Protein AF-A0A022LK58-F1 (afdb_monomer)

Foldseek 3Di:
DVVVLVVLLVLLVVLQVQLVVLQVVVVVLLVVLVVLLVVLLVVLVVQLVVLVVVVVPPDQWDQDPPRDIDGDPDQDPVNSVVCSCPPNPSVVSNVVSVVSSCCSVPPPCCVSNVSSVVSNVVSVVSNVVSVVVVVVD

pLDDT: mean 72.54, std 8.36, range [52.12, 86.38]

Solvent-accessible surface area (backbone atoms only — not comparable to full-atom values): 7281 Å² total; per-residue (Å²): 115,69,68,61,45,52,52,39,44,50,50,14,49,51,27,34,54,53,11,48,51,42,47,51,53,52,50,53,51,49,51,52,46,51,49,54,32,53,53,32,43,52,52,16,50,51,44,41,51,54,49,55,55,54,62,71,67,56,73,58,56,45,83,38,98,84,79,48,77,42,73,51,86,78,75,49,72,69,58,51,50,52,44,44,61,72,71,23,72,17,40,55,40,36,52,51,28,50,48,54,37,49,56,68,74,57,55,93,68,63,57,61,56,53,49,15,53,48,29,32,54,51,14,52,53,41,40,50,52,40,51,51,52,64,74,76,104

Structure (mmCIF, N/CA/C/O backbone):
data_AF-A0A022LK58-F1
#
_entry.id   AF-A0A022LK58-F1
#
loop_
_atom_site.group_PDB
_atom_site.id
_atom_site.type_symbol
_atom_site.label_atom_id
_atom_site.label_alt_id
_atom_site.label_comp_id
_atom_site.label_asym_id
_atom_site.label_entity_id
_atom_site.label_seq_id
_atom_site.pdbx_PDB_ins_code
_atom_site.Cartn_x
_atom_site.Cartn_y
_atom_site.Cartn_z
_atom_site.occupancy
_atom_site.B_iso_or_equiv
_atom_site.auth_seq_id
_atom_site.auth_comp_id
_atom_site.auth_asym_id
_atom_site.auth_atom_id
_atom_site.pdbx_PDB_model_num
ATOM 1 N N . MET A 1 1 ? 24.379 3.843 -39.645 1.00 61.91 1 MET A N 1
ATOM 2 C CA . MET A 1 1 ? 24.743 3.277 -38.328 1.00 61.91 1 MET A CA 1
ATOM 3 C C . MET A 1 1 ? 24.426 4.181 -37.133 1.00 61.91 1 MET A C 1
ATOM 5 O O . MET A 1 1 ? 23.769 3.673 -36.234 1.00 61.91 1 MET A O 1
ATOM 9 N N . PRO A 1 2 ? 24.777 5.484 -37.083 1.00 72.75 2 PRO A N 1
ATOM 10 C CA . PRO A 1 2 ? 24.605 6.266 -35.847 1.00 72.75 2 PRO A CA 1
ATOM 11 C C . PRO A 1 2 ? 23.135 6.556 -35.507 1.00 72.75 2 PRO A C 1
ATOM 13 O O . PRO A 1 2 ? 22.731 6.431 -34.359 1.00 72.75 2 PRO A O 1
ATOM 16 N N . ILE A 1 3 ? 22.304 6.864 -36.510 1.00 80.56 3 ILE A N 1
ATOM 17 C CA . ILE A 1 3 ? 20.872 7.162 -36.314 1.00 80.56 3 ILE A CA 1
ATOM 18 C C . ILE A 1 3 ? 20.135 5.975 -35.676 1.00 80.56 3 ILE A C 1
ATOM 20 O O . ILE A 1 3 ? 19.328 6.166 -34.774 1.00 80.56 3 ILE A O 1
ATOM 24 N N . THR A 1 4 ? 20.446 4.746 -36.095 1.00 78.12 4 THR A N 1
ATOM 25 C CA . THR A 1 4 ? 19.830 3.529 -35.550 1.00 78.12 4 THR A CA 1
ATOM 26 C C . THR A 1 4 ? 20.186 3.325 -34.076 1.00 78.12 4 THR A C 1
ATOM 28 O O . THR A 1 4 ? 19.308 2.996 -33.284 1.00 78.12 4 THR A O 1
ATOM 31 N N . LEU A 1 5 ? 21.443 3.581 -33.694 1.00 77.56 5 LEU A N 1
ATOM 32 C CA . LEU A 1 5 ? 21.894 3.528 -32.299 1.00 77.56 5 LEU A CA 1
ATOM 33 C C . LEU A 1 5 ? 21.211 4.599 -31.441 1.00 77.56 5 LEU A C 1
ATOM 35 O O . LEU A 1 5 ? 20.736 4.288 -30.351 1.00 77.56 5 LEU A O 1
ATOM 39 N N . TYR A 1 6 ? 21.088 5.832 -31.946 1.00 81.00 6 TYR A N 1
ATOM 40 C CA . TYR A 1 6 ? 20.371 6.900 -31.243 1.00 81.00 6 TYR A CA 1
ATOM 41 C C . TYR A 1 6 ? 18.900 6.548 -31.015 1.00 81.00 6 TYR A C 1
ATOM 43 O O . TYR A 1 6 ? 18.413 6.675 -29.895 1.00 81.00 6 TYR A O 1
ATOM 51 N N . VAL A 1 7 ? 18.209 6.042 -32.041 1.00 82.88 7 VAL A N 1
ATOM 52 C CA . VAL A 1 7 ? 16.806 5.616 -31.925 1.00 82.88 7 VAL A CA 1
ATOM 53 C C . VAL A 1 7 ? 16.657 4.493 -30.897 1.00 82.88 7 VAL A C 1
ATOM 55 O O . VAL A 1 7 ? 15.752 4.547 -30.063 1.00 82.88 7 VAL A O 1
ATOM 58 N N . LEU A 1 8 ? 17.558 3.506 -30.909 1.00 80.00 8 LEU A N 1
ATOM 59 C CA . LEU A 1 8 ? 17.510 2.375 -29.983 1.00 80.00 8 LEU A CA 1
ATOM 60 C C . LEU A 1 8 ? 17.766 2.813 -28.531 1.00 80.00 8 LEU A C 1
ATOM 62 O O . LEU A 1 8 ? 17.034 2.403 -27.631 1.00 80.00 8 LEU A O 1
ATOM 66 N N . HIS A 1 9 ? 18.737 3.704 -28.303 1.00 78.19 9 HIS A N 1
ATOM 67 C CA . HIS A 1 9 ? 18.997 4.278 -26.981 1.00 78.19 9 HIS A CA 1
ATOM 68 C C . HIS A 1 9 ? 17.848 5.151 -26.480 1.00 78.19 9 HIS A C 1
ATOM 70 O O . HIS A 1 9 ? 17.478 5.050 -25.311 1.00 78.19 9 HIS A O 1
ATOM 76 N N . SER A 1 10 ? 17.249 5.978 -27.342 1.00 80.19 10 SER A N 1
ATOM 77 C CA . SER A 1 10 ? 16.084 6.779 -26.967 1.00 80.19 10 SER A CA 1
ATOM 78 C C . SER A 1 10 ? 14.895 5.893 -26.590 1.00 80.19 10 SER A C 1
ATOM 80 O O . SER A 1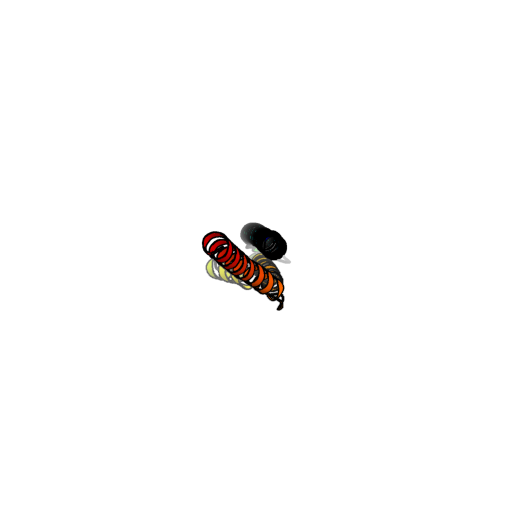 10 ? 14.278 6.126 -25.554 1.00 80.19 10 SER A O 1
ATOM 82 N N . LEU A 1 11 ? 14.606 4.841 -27.361 1.00 79.19 11 LEU A N 1
ATOM 83 C CA . LEU A 1 11 ? 13.550 3.873 -27.036 1.00 79.19 11 LEU A CA 1
ATOM 84 C C . LEU A 1 11 ? 13.817 3.144 -25.718 1.00 79.19 11 LEU A C 1
ATOM 86 O O . LEU A 1 11 ? 12.912 3.037 -24.892 1.00 79.19 11 LEU A O 1
ATOM 90 N N . ALA A 1 12 ? 15.052 2.685 -25.499 1.00 77.19 12 ALA A N 1
ATOM 91 C CA . ALA A 1 12 ? 15.448 2.034 -24.254 1.00 77.19 12 ALA A CA 1
ATOM 92 C C . ALA A 1 12 ? 15.260 2.970 -23.051 1.00 77.19 12 ALA A C 1
ATOM 94 O O . ALA A 1 12 ? 14.663 2.576 -22.049 1.00 77.19 12 ALA A O 1
ATOM 95 N N . PHE A 1 13 ? 15.693 4.226 -23.178 1.00 81.31 13 PHE A N 1
ATOM 96 C CA . PHE A 1 13 ? 15.528 5.238 -22.141 1.00 81.31 13 PHE A CA 1
ATOM 97 C C . PHE A 1 13 ? 14.050 5.514 -21.840 1.00 81.31 13 PHE A C 1
ATOM 99 O O . PHE A 1 13 ? 13.638 5.468 -20.682 1.00 81.31 13 PHE A O 1
ATOM 106 N N . PHE A 1 14 ? 13.223 5.728 -22.867 1.00 85.25 14 PHE A N 1
ATOM 107 C CA . PHE A 1 14 ? 11.784 5.938 -22.684 1.00 85.25 14 PHE A CA 1
ATOM 108 C C . PHE A 1 14 ? 11.110 4.735 -22.018 1.00 85.25 14 PHE A C 1
ATOM 110 O O . PHE A 1 14 ? 10.329 4.912 -21.082 1.00 85.25 14 PHE A O 1
ATOM 117 N N . ALA A 1 15 ? 11.439 3.516 -22.447 1.00 77.94 15 ALA A N 1
ATOM 118 C CA . ALA A 1 15 ? 10.904 2.296 -21.854 1.00 77.94 15 ALA A CA 1
ATOM 119 C C . ALA A 1 15 ? 11.294 2.156 -20.371 1.00 77.94 15 ALA A C 1
ATOM 121 O O . ALA A 1 15 ? 10.457 1.800 -19.542 1.00 77.94 15 ALA A O 1
ATOM 122 N N . GLN A 1 16 ? 12.532 2.502 -20.011 1.00 77.88 16 GLN A N 1
ATOM 123 C CA . GLN A 1 16 ? 13.002 2.474 -18.624 1.00 77.88 16 GLN A CA 1
ATOM 124 C C . GLN A 1 16 ? 12.327 3.539 -17.755 1.00 77.88 16 GLN A C 1
ATOM 126 O O . GLN A 1 16 ? 11.876 3.223 -16.655 1.00 77.88 16 GLN A O 1
ATOM 131 N N . VAL A 1 17 ? 12.210 4.779 -18.239 1.00 86.38 17 VAL A N 1
ATOM 132 C CA . VAL A 1 17 ? 11.569 5.875 -17.492 1.00 86.38 17 VAL A CA 1
ATOM 133 C C . VAL A 1 17 ? 10.087 5.583 -17.267 1.00 86.38 17 VAL A C 1
ATOM 135 O O . VAL A 1 17 ? 9.599 5.685 -16.141 1.00 86.38 17 VAL A O 1
ATOM 138 N N . VAL A 1 18 ? 9.369 5.171 -18.315 1.00 82.81 18 VAL A N 1
ATOM 139 C CA . VAL A 1 18 ? 7.935 4.861 -18.222 1.00 82.81 18 VAL A CA 1
ATOM 140 C C . VAL A 1 18 ? 7.704 3.604 -17.381 1.00 82.81 18 VAL A C 1
ATOM 142 O O . VAL A 1 18 ? 6.838 3.610 -16.506 1.00 82.81 18 VAL A O 1
ATOM 145 N N . GLY A 1 19 ? 8.499 2.549 -17.583 1.00 75.62 19 GLY A N 1
ATOM 146 C CA . GLY A 1 19 ? 8.432 1.329 -16.777 1.00 75.62 19 GLY A CA 1
ATOM 147 C C . GLY A 1 19 ? 8.693 1.603 -15.294 1.00 75.62 19 GLY A C 1
ATOM 148 O O . GLY A 1 19 ? 7.905 1.194 -14.440 1.00 75.62 19 GLY A O 1
ATOM 149 N N . GLY A 1 20 ? 9.740 2.372 -14.986 1.00 79.19 20 GLY A N 1
ATOM 150 C CA . GLY A 1 20 ? 10.072 2.786 -13.623 1.00 79.19 20 GLY A CA 1
ATOM 151 C C . GLY A 1 20 ? 8.966 3.615 -12.973 1.00 79.19 20 GLY A C 1
ATOM 152 O O . GLY A 1 20 ? 8.566 3.331 -11.844 1.00 79.19 20 GLY A O 1
ATOM 153 N N . TYR A 1 21 ? 8.403 4.585 -13.697 1.00 85.00 21 TYR A N 1
ATOM 154 C CA . TYR A 1 21 ? 7.283 5.392 -13.210 1.00 85.00 21 TYR A CA 1
ATOM 155 C C . TYR A 1 21 ? 6.061 4.536 -12.838 1.00 85.00 21 TYR A C 1
ATOM 157 O O . TYR A 1 21 ? 5.473 4.731 -11.771 1.00 85.00 21 TYR A O 1
ATOM 165 N N . LEU A 1 22 ? 5.699 3.560 -13.679 1.00 77.00 22 LEU A N 1
ATOM 166 C CA . LEU A 1 22 ? 4.573 2.659 -13.414 1.00 77.00 22 LEU A CA 1
ATOM 167 C C . LEU A 1 22 ? 4.796 1.819 -12.148 1.00 77.00 22 LEU A C 1
ATOM 169 O O . LEU A 1 22 ? 3.894 1.727 -11.315 1.00 77.00 22 LEU A O 1
ATOM 173 N N . VAL A 1 23 ? 6.000 1.271 -11.960 1.00 78.19 23 VAL A N 1
ATOM 174 C CA . VAL A 1 23 ? 6.348 0.478 -10.767 1.00 78.19 23 VAL A CA 1
ATOM 175 C C . VAL A 1 23 ? 6.332 1.331 -9.496 1.00 78.19 23 VAL A C 1
ATOM 177 O O . VAL A 1 23 ? 5.795 0.910 -8.467 1.00 78.19 23 VAL A O 1
ATOM 180 N N . VAL A 1 24 ? 6.873 2.553 -9.548 1.00 82.38 24 VAL A N 1
ATOM 181 C CA . VAL A 1 24 ? 6.867 3.472 -8.398 1.00 82.38 24 VAL A CA 1
ATOM 182 C C . VAL A 1 24 ? 5.440 3.858 -8.026 1.00 82.38 24 VAL A C 1
ATOM 184 O O . VAL A 1 24 ? 5.078 3.810 -6.850 1.00 82.38 24 VAL A O 1
ATOM 187 N N . ARG A 1 25 ? 4.599 4.190 -9.011 1.00 83.62 25 ARG A N 1
ATOM 188 C CA . ARG A 1 25 ? 3.190 4.526 -8.775 1.00 83.62 25 ARG A CA 1
ATOM 189 C C . ARG A 1 25 ? 2.436 3.374 -8.105 1.00 83.62 25 ARG A C 1
ATOM 191 O O . ARG A 1 25 ? 1.687 3.611 -7.154 1.00 83.62 25 ARG A O 1
ATOM 198 N N . GLU A 1 26 ? 2.650 2.146 -8.568 1.00 79.19 26 GLU A N 1
ATOM 199 C CA . GLU A 1 26 ? 2.059 0.941 -7.977 1.00 79.19 26 GLU A CA 1
ATOM 200 C C . GLU A 1 26 ? 2.517 0.745 -6.523 1.00 79.19 26 GLU A C 1
ATOM 202 O O . GLU A 1 26 ? 1.706 0.512 -5.621 1.00 79.19 26 GLU A O 1
ATOM 207 N N . THR A 1 27 ? 3.814 0.933 -6.267 1.00 79.00 27 THR A N 1
ATOM 208 C CA . THR A 1 27 ? 4.411 0.820 -4.928 1.00 79.00 27 THR A CA 1
ATOM 209 C C . THR A 1 27 ? 3.838 1.864 -3.970 1.00 79.00 27 THR A C 1
ATOM 211 O O . THR A 1 27 ? 3.438 1.531 -2.854 1.00 79.00 27 THR A O 1
ATOM 214 N N . VAL A 1 28 ? 3.722 3.122 -4.409 1.00 83.56 28 VAL A N 1
ATOM 215 C CA . VAL A 1 28 ? 3.119 4.208 -3.618 1.00 83.56 28 VAL A CA 1
ATOM 216 C C . VAL A 1 28 ? 1.655 3.905 -3.305 1.00 83.56 28 VAL A C 1
ATOM 218 O O . VAL A 1 28 ? 1.207 4.116 -2.179 1.00 83.56 28 VAL A O 1
ATOM 221 N N . THR A 1 29 ? 0.907 3.382 -4.274 1.00 79.94 29 THR A N 1
ATOM 222 C CA . THR A 1 29 ? -0.506 3.022 -4.087 1.00 79.94 29 THR A CA 1
ATOM 223 C C . THR A 1 29 ? -0.644 1.883 -3.076 1.00 79.94 29 THR A C 1
ATOM 225 O O . THR A 1 29 ? -1.441 1.973 -2.142 1.00 79.94 29 THR A O 1
ATOM 228 N N . THR A 1 30 ? 0.213 0.867 -3.182 1.00 78.25 30 THR A N 1
ATOM 229 C CA . THR A 1 30 ? 0.282 -0.249 -2.233 1.00 78.25 30 THR A CA 1
ATOM 230 C C . THR A 1 30 ? 0.604 0.236 -0.821 1.00 78.25 30 THR A C 1
ATOM 232 O O . THR A 1 30 ? -0.101 -0.115 0.124 1.00 78.25 30 THR A O 1
ATOM 235 N N . LEU A 1 31 ? 1.608 1.104 -0.667 1.00 80.06 31 LEU A N 1
ATOM 236 C CA . LEU A 1 31 ? 1.968 1.710 0.618 1.00 80.06 31 LEU A CA 1
ATOM 237 C C . LEU A 1 31 ? 0.807 2.498 1.230 1.00 80.06 31 LEU A C 1
ATOM 239 O O . LEU A 1 31 ? 0.550 2.379 2.426 1.00 80.06 31 LEU A O 1
ATOM 243 N N . ARG A 1 32 ? 0.079 3.290 0.434 1.00 82.88 32 ARG A N 1
ATOM 244 C CA . ARG A 1 32 ? -1.096 4.035 0.920 1.00 82.88 32 ARG A CA 1
ATOM 245 C C . ARG A 1 32 ? -2.202 3.094 1.392 1.00 82.88 32 ARG A C 1
ATOM 247 O O . ARG A 1 32 ? -2.777 3.334 2.450 1.00 82.88 32 ARG A O 1
ATOM 254 N N . ASN A 1 33 ? -2.455 2.008 0.665 1.00 76.38 33 ASN A N 1
ATOM 255 C CA . ASN A 1 33 ? -3.457 1.011 1.044 1.00 76.38 33 ASN A CA 1
ATOM 256 C C . ASN A 1 33 ? -3.071 0.264 2.330 1.00 76.38 33 ASN A C 1
ATOM 258 O O . ASN A 1 33 ? -3.928 0.033 3.181 1.00 76.38 33 ASN A O 1
ATOM 262 N N . VAL A 1 34 ? -1.787 -0.063 2.513 1.00 77.50 34 VAL A N 1
ATOM 263 C CA . VAL A 1 34 ? -1.276 -0.677 3.751 1.00 77.50 34 VAL A CA 1
ATOM 264 C C . VAL A 1 34 ? -1.415 0.273 4.940 1.00 77.50 34 VAL A C 1
ATOM 266 O O . VAL A 1 34 ? -1.869 -0.151 6.001 1.00 77.50 34 VAL A O 1
ATOM 269 N N . HIS A 1 35 ? -1.080 1.556 4.776 1.00 83.75 35 HIS A N 1
ATOM 270 C CA . HIS A 1 35 ? -1.293 2.549 5.833 1.00 83.75 35 HIS A CA 1
ATOM 271 C C . HIS A 1 35 ? -2.776 2.682 6.189 1.00 83.75 35 HIS A C 1
ATOM 273 O O . HIS A 1 35 ? -3.123 2.610 7.362 1.00 83.75 35 HIS A O 1
ATOM 279 N N . ALA A 1 36 ? -3.658 2.757 5.188 1.00 77.12 36 ALA A N 1
ATOM 280 C CA . ALA A 1 36 ? -5.099 2.811 5.416 1.00 77.12 36 ALA A CA 1
ATOM 281 C C . ALA A 1 36 ? -5.635 1.563 6.144 1.00 77.12 36 ALA A C 1
ATOM 283 O O . ALA A 1 36 ? -6.506 1.685 7.005 1.00 77.12 36 ALA A O 1
ATOM 284 N N . LEU A 1 37 ? -5.107 0.370 5.839 1.00 77.75 37 LEU A N 1
ATOM 285 C CA . LEU A 1 37 ? -5.433 -0.852 6.578 1.00 77.75 37 LEU A CA 1
ATOM 286 C C . LEU A 1 37 ? -4.963 -0.756 8.032 1.00 77.75 37 LEU A C 1
ATOM 288 O O . LEU A 1 37 ? -5.740 -1.033 8.941 1.00 77.75 37 LEU A O 1
ATOM 292 N N . ARG A 1 38 ? -3.709 -0.352 8.256 1.00 79.31 38 ARG A N 1
ATOM 293 C CA . ARG A 1 38 ? -3.134 -0.216 9.599 1.00 79.31 38 ARG A CA 1
ATOM 294 C C . ARG A 1 38 ? -3.933 0.763 10.458 1.00 79.31 38 ARG A C 1
ATOM 296 O O . ARG A 1 38 ? -4.216 0.458 11.614 1.00 79.31 38 ARG A O 1
ATOM 303 N N . ASP A 1 39 ? -4.319 1.901 9.894 1.00 84.38 39 ASP A N 1
ATOM 304 C CA . ASP A 1 39 ? -5.133 2.900 10.586 1.00 84.38 39 ASP A CA 1
ATOM 305 C C . ASP A 1 39 ? -6.538 2.360 10.888 1.00 84.38 39 ASP A C 1
ATOM 307 O O . ASP A 1 39 ? -7.045 2.545 11.995 1.00 84.38 39 ASP A O 1
ATOM 311 N N . GLY A 1 40 ? -7.137 1.620 9.948 1.00 78.38 40 GLY A N 1
ATOM 312 C CA . GLY A 1 40 ? -8.420 0.944 10.147 1.00 78.38 40 GLY A CA 1
ATOM 313 C C . GLY A 1 40 ? -8.383 -0.106 11.262 1.00 78.38 40 GLY A C 1
ATOM 314 O O . GLY A 1 40 ? -9.288 -0.146 12.092 1.00 78.38 40 GLY A O 1
ATOM 315 N N . LEU A 1 41 ? -7.318 -0.911 11.330 1.00 78.94 41 LEU A N 1
ATOM 316 C CA . LEU A 1 41 ? -7.110 -1.891 12.402 1.00 78.94 41 LEU A CA 1
ATOM 317 C C . LEU A 1 41 ? -6.919 -1.208 13.758 1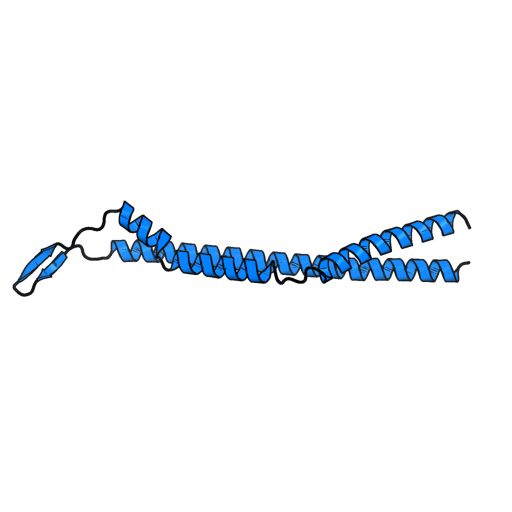.00 78.94 41 LEU A C 1
ATOM 319 O O . LEU A 1 41 ? -7.539 -1.608 14.739 1.00 78.94 41 LEU A O 1
ATOM 323 N N . LYS A 1 42 ? -6.127 -0.131 13.810 1.00 83.12 42 LYS A N 1
ATOM 324 C CA . LYS A 1 42 ? -5.924 0.637 15.044 1.00 83.12 42 LYS A CA 1
ATOM 325 C C . LYS A 1 42 ? -7.234 1.242 15.553 1.00 83.12 42 LYS A C 1
ATOM 327 O O . LYS A 1 42 ? -7.518 1.163 16.743 1.00 83.12 42 LYS A O 1
ATOM 332 N N . ALA A 1 43 ? -8.046 1.810 14.661 1.00 78.06 43 ALA A N 1
ATOM 333 C CA . ALA A 1 43 ? -9.362 2.338 15.016 1.00 78.06 43 ALA A CA 1
ATOM 334 C C . ALA A 1 43 ? -10.310 1.236 15.521 1.00 78.06 43 ALA A C 1
ATOM 336 O O . ALA A 1 43 ? -11.040 1.440 16.490 1.00 78.06 43 ALA A O 1
ATOM 337 N N . ALA A 1 44 ? -10.273 0.056 14.899 1.00 74.00 44 ALA A N 1
ATOM 338 C CA . ALA A 1 44 ? -11.062 -1.088 15.333 1.00 74.00 44 ALA A CA 1
ATOM 339 C C . ALA A 1 44 ? -10.642 -1.602 16.720 1.00 74.00 44 ALA A C 1
ATOM 341 O O . ALA A 1 44 ? -11.499 -1.967 17.526 1.00 74.00 44 ALA A O 1
ATOM 342 N N . GLU A 1 45 ? -9.346 -1.581 17.027 1.00 77.94 45 GLU A N 1
ATOM 343 C CA . GLU A 1 45 ? -8.826 -1.957 18.339 1.00 77.94 45 GLU A CA 1
ATOM 344 C C . GLU A 1 45 ? -9.243 -0.965 19.432 1.00 77.94 45 GLU A C 1
ATOM 346 O O . GLU A 1 45 ? -9.709 -1.391 20.492 1.00 77.94 45 GLU A O 1
ATOM 351 N N . THR A 1 46 ? -9.210 0.343 19.151 1.00 80.69 46 THR A N 1
ATOM 352 C CA . THR A 1 46 ? -9.779 1.362 20.050 1.00 80.69 46 THR A CA 1
ATOM 353 C C . THR A 1 46 ? -11.267 1.101 20.308 1.00 80.69 46 THR A C 1
ATOM 355 O O . THR A 1 46 ? -11.700 1.082 21.459 1.00 80.69 46 THR A O 1
ATOM 358 N N . ALA A 1 47 ? -12.047 0.786 19.268 1.00 75.31 47 ALA A N 1
ATOM 359 C CA . ALA A 1 47 ? -13.469 0.468 19.413 1.00 75.31 47 ALA A CA 1
ATOM 360 C C . ALA A 1 47 ? -13.719 -0.818 20.231 1.00 75.31 47 ALA A C 1
ATOM 362 O O . ALA A 1 47 ? -14.689 -0.891 20.991 1.00 75.31 47 ALA A O 1
ATOM 363 N N . LYS A 1 48 ? -12.849 -1.839 20.127 1.00 74.06 48 LYS A N 1
ATOM 364 C CA . LYS A 1 48 ? -12.908 -3.029 21.001 1.00 74.06 48 LYS A CA 1
ATOM 365 C C . LYS A 1 48 ? -12.659 -2.655 22.462 1.00 74.06 48 LYS A C 1
ATOM 367 O O . LYS A 1 48 ? -13.360 -3.165 23.337 1.00 74.06 48 LYS A O 1
ATOM 372 N N . GLN A 1 49 ? -11.688 -1.783 22.733 1.00 78.25 49 GLN A N 1
ATOM 373 C CA . GLN A 1 49 ? -11.376 -1.331 24.092 1.00 78.25 49 GLN A CA 1
ATOM 374 C C . GLN A 1 49 ? -12.535 -0.532 24.702 1.00 78.25 49 GLN A C 1
ATOM 376 O O . GLN A 1 49 ? -12.989 -0.873 25.794 1.00 78.25 49 GLN A O 1
ATOM 381 N N . GLU A 1 50 ? -13.095 0.435 23.971 1.00 77.81 50 GLU A N 1
ATOM 382 C CA . GLU A 1 50 ? -14.276 1.197 24.404 1.00 77.81 50 GLU A CA 1
ATOM 383 C C . GLU A 1 50 ? -15.479 0.281 24.674 1.00 77.81 50 GLU A C 1
ATOM 385 O O . GLU A 1 50 ? -16.175 0.421 25.686 1.00 77.81 50 GLU A O 1
ATOM 390 N N . HIS A 1 51 ? -15.703 -0.721 23.817 1.00 69.38 51 HIS A N 1
ATOM 391 C CA . HIS A 1 51 ? -16.781 -1.681 24.024 1.00 69.38 51 HIS A CA 1
ATOM 392 C C . HIS A 1 51 ? -16.542 -2.559 25.266 1.00 69.38 51 HIS A C 1
ATOM 394 O O . HIS A 1 51 ? -17.466 -2.743 26.063 1.00 69.38 51 HIS A O 1
ATOM 400 N N . ARG A 1 52 ? -15.305 -3.022 25.511 1.00 70.81 52 ARG A N 1
ATOM 401 C CA . ARG A 1 52 ? -14.934 -3.732 26.753 1.00 70.81 52 ARG A CA 1
ATOM 402 C C . ARG A 1 52 ? -15.201 -2.880 27.994 1.00 70.81 52 ARG A C 1
ATOM 404 O O . ARG A 1 52 ? -15.756 -3.389 28.970 1.00 70.81 52 ARG A O 1
ATOM 411 N N . GLU A 1 53 ? -14.850 -1.597 27.967 1.00 75.69 53 GLU A N 1
ATOM 412 C CA . GLU A 1 53 ? -15.130 -0.678 29.074 1.00 75.69 53 GLU A CA 1
ATOM 413 C C . GLU A 1 53 ? -16.631 -0.450 29.284 1.00 75.69 53 GLU A C 1
ATOM 415 O O . GLU A 1 53 ? -17.097 -0.424 30.425 1.00 75.69 53 GLU A O 1
ATOM 420 N N . SER A 1 54 ? -17.409 -0.346 28.203 1.00 70.50 54 SER A N 1
ATOM 421 C CA . SER A 1 54 ? -18.867 -0.192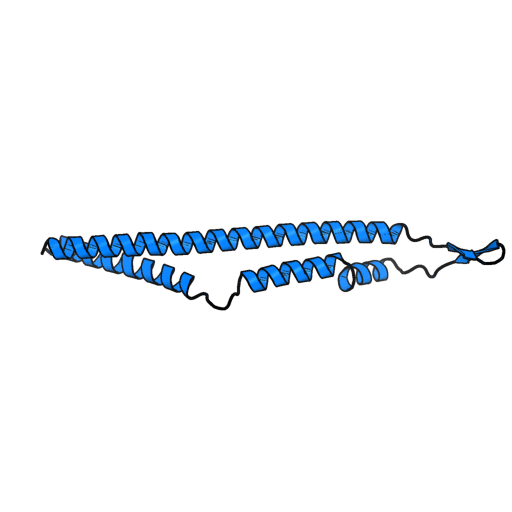 28.278 1.00 70.50 54 SER A CA 1
ATOM 422 C C . SER A 1 54 ? -19.543 -1.407 28.924 1.00 70.50 54 SER A C 1
ATOM 424 O O . SER A 1 54 ? -20.396 -1.251 29.798 1.00 70.50 54 SER A O 1
ATOM 426 N N . LEU A 1 55 ? -19.090 -2.624 28.596 1.00 66.50 55 LEU A N 1
ATOM 427 C CA . LEU A 1 55 ? -19.613 -3.861 29.176 1.00 66.50 55 LEU A CA 1
ATOM 428 C C . LEU A 1 55 ? -19.291 -3.967 30.673 1.00 66.50 55 LEU A C 1
ATOM 430 O O . LEU A 1 55 ? -20.098 -4.490 31.445 1.00 66.50 55 LEU A O 1
ATOM 434 N N . ARG A 1 56 ? -18.141 -3.447 31.127 1.00 68.31 56 ARG A N 1
ATOM 435 C CA . ARG A 1 56 ? -17.791 -3.387 32.561 1.00 68.31 56 ARG A CA 1
ATOM 436 C C . ARG A 1 56 ? -18.732 -2.490 33.372 1.00 68.31 56 ARG A C 1
ATOM 438 O O . ARG A 1 56 ? -18.911 -2.750 34.555 1.00 68.31 56 ARG A O 1
ATOM 445 N N . LYS A 1 57 ? -19.351 -1.482 32.749 1.00 67.81 57 LYS A N 1
ATOM 446 C CA . LYS A 1 57 ? -20.269 -0.532 33.404 1.00 67.81 57 LYS A CA 1
ATOM 447 C C . LYS A 1 57 ? -21.727 -1.007 33.458 1.00 67.81 57 LYS A C 1
ATOM 449 O O . LYS A 1 57 ? -22.552 -0.311 34.044 1.00 67.81 57 LYS A O 1
ATOM 454 N N . ILE A 1 58 ? -22.063 -2.161 32.871 1.00 64.56 58 ILE A N 1
ATOM 455 C CA . ILE A 1 58 ? -23.435 -2.687 32.908 1.00 64.56 58 ILE A CA 1
ATOM 456 C C . ILE A 1 58 ? -23.795 -3.050 34.357 1.00 64.56 58 ILE A C 1
ATOM 458 O O . ILE A 1 58 ? -23.118 -3.897 34.949 1.00 64.56 58 ILE A O 1
ATOM 462 N N . PRO A 1 59 ? -24.846 -2.440 34.936 1.00 60.34 59 PRO A N 1
ATOM 463 C CA . PRO A 1 59 ? -25.239 -2.706 36.309 1.00 60.34 59 PRO A CA 1
ATOM 464 C C . PRO A 1 59 ? -25.686 -4.164 36.461 1.00 60.34 59 PRO A C 1
ATOM 466 O O . PRO A 1 59 ? -26.537 -4.653 35.726 1.00 60.34 59 PRO A O 1
ATOM 469 N N . THR A 1 60 ? -25.121 -4.859 37.446 1.00 62.12 60 THR A N 1
ATOM 470 C CA . THR A 1 60 ? -25.456 -6.250 37.808 1.00 62.12 60 THR A CA 1
ATOM 471 C C . THR A 1 60 ? -26.771 -6.379 38.575 1.00 62.12 60 THR A C 1
ATOM 473 O O . THR A 1 60 ? -27.244 -7.488 38.818 1.00 62.12 60 THR A O 1
ATOM 476 N N . SER A 1 61 ? -27.395 -5.258 38.942 1.00 59.97 61 SER A N 1
ATOM 477 C CA . SER A 1 61 ? -28.710 -5.242 39.578 1.00 59.97 61 SER A CA 1
ATOM 478 C C . SER A 1 61 ? -29.544 -4.070 39.078 1.00 59.97 61 SER A C 1
ATOM 480 O O . SER A 1 61 ? -29.032 -2.962 38.916 1.00 59.97 61 SER A O 1
ATOM 482 N N . VAL A 1 62 ? -30.829 -4.323 38.852 1.00 65.25 62 VAL A N 1
ATOM 483 C CA . VAL A 1 62 ? -31.833 -3.313 38.491 1.00 65.25 62 VAL A CA 1
ATOM 484 C C . VAL A 1 62 ? -32.885 -3.243 39.589 1.00 65.25 62 VAL A C 1
ATOM 486 O O . VAL A 1 62 ? -33.216 -4.251 40.218 1.00 65.25 62 VAL A O 1
ATOM 489 N N . SER A 1 63 ? -33.397 -2.040 39.839 1.00 57.34 63 SER A N 1
ATOM 490 C CA . SER A 1 63 ? -34.490 -1.822 40.785 1.00 57.34 63 SER A CA 1
ATOM 491 C C . SER A 1 63 ? -35.764 -2.466 40.239 1.00 57.34 63 SER A C 1
ATOM 493 O O . SER A 1 63 ? -36.242 -2.100 39.168 1.00 57.34 63 SER A O 1
ATOM 495 N N . GLY A 1 64 ? -36.294 -3.450 40.959 1.00 66.94 64 GLY A N 1
ATOM 496 C CA . GLY A 1 64 ? -37.541 -4.124 40.628 1.00 66.94 64 GLY A CA 1
ATOM 497 C C . GLY A 1 64 ? -38.763 -3.267 40.952 1.00 66.94 64 GLY A C 1
ATOM 498 O O . GLY A 1 64 ? -38.737 -2.410 41.841 1.00 66.94 64 GLY A O 1
ATOM 499 N N . ILE A 1 65 ? -39.855 -3.534 40.237 1.00 59.06 65 ILE A N 1
ATOM 500 C CA . ILE A 1 65 ? -41.173 -2.933 40.467 1.00 59.06 65 ILE A CA 1
ATOM 501 C C . ILE A 1 65 ? -41.666 -3.430 41.838 1.00 59.06 65 ILE A C 1
ATOM 503 O O . ILE A 1 65 ? -42.143 -4.553 41.954 1.00 59.06 65 ILE A O 1
ATOM 507 N N . GLY A 1 66 ? -41.454 -2.635 42.892 1.00 67.75 66 GLY A N 1
ATOM 508 C CA . GLY A 1 66 ? -41.788 -2.994 44.281 1.00 67.75 66 GLY A CA 1
ATOM 509 C C . GLY A 1 66 ? -40.674 -2.793 45.319 1.00 67.75 66 GLY A C 1
ATOM 510 O O . GLY A 1 66 ? -40.862 -3.158 46.473 1.00 67.75 66 GLY A O 1
ATOM 511 N N . GLY A 1 67 ? -39.518 -2.226 44.948 1.00 66.31 67 GLY A N 1
ATOM 512 C CA . GLY A 1 67 ? -38.446 -1.878 45.900 1.00 66.31 67 GLY A CA 1
ATOM 513 C C . GLY A 1 67 ? -37.421 -2.987 46.176 1.00 66.31 67 GLY A C 1
ATOM 514 O O . GLY A 1 67 ? -36.441 -2.753 46.880 1.00 66.31 67 GLY A O 1
ATOM 515 N N . GLY A 1 68 ? -37.590 -4.175 45.588 1.00 66.44 68 GLY A N 1
ATOM 516 C CA . GLY A 1 68 ? -36.578 -5.238 45.593 1.00 66.44 68 GLY A CA 1
ATOM 517 C C . GLY A 1 68 ? -35.491 -5.014 44.534 1.00 66.44 68 GLY A C 1
ATOM 518 O O . GLY A 1 68 ? -35.745 -4.418 43.491 1.00 66.44 68 GLY A O 1
ATOM 519 N N . ARG A 1 69 ? -34.269 -5.507 44.766 1.00 65.44 69 ARG A N 1
ATOM 520 C CA . ARG A 1 69 ? -33.215 -5.570 43.736 1.00 65.44 69 ARG A CA 1
ATOM 521 C C . ARG A 1 69 ? -33.337 -6.876 42.956 1.00 65.44 69 ARG A C 1
ATOM 523 O O . ARG A 1 69 ? -33.291 -7.945 43.555 1.00 65.44 69 ARG A O 1
ATOM 530 N N . ILE A 1 70 ? -33.440 -6.793 41.632 1.00 63.22 70 ILE A N 1
ATOM 531 C CA . ILE A 1 70 ? -33.375 -7.959 40.747 1.00 63.22 70 ILE A CA 1
ATOM 532 C C . ILE A 1 70 ? -31.922 -8.104 40.298 1.00 63.22 70 ILE A C 1
ATOM 534 O O . ILE A 1 70 ? -31.374 -7.202 39.659 1.00 63.22 70 ILE A O 1
ATOM 538 N N . SER A 1 71 ? -31.288 -9.220 40.662 1.00 57.50 71 SER A N 1
ATOM 539 C CA . SER A 1 71 ? -29.951 -9.565 40.178 1.00 57.50 71 SER A CA 1
ATOM 540 C C . SER A 1 71 ? -30.060 -10.007 38.723 1.00 57.50 71 SER A C 1
ATOM 542 O O . SER A 1 71 ? -30.751 -10.979 38.422 1.00 57.50 71 SER A O 1
ATOM 544 N N . LEU A 1 72 ? -29.393 -9.298 37.817 1.00 63.97 72 LEU A N 1
ATOM 545 C CA . LEU A 1 72 ? -29.286 -9.736 36.428 1.00 63.97 72 LEU A CA 1
ATOM 546 C C . LEU A 1 72 ? -28.303 -10.915 36.340 1.00 63.97 72 LEU A C 1
ATOM 548 O O . LEU A 1 72 ? -27.361 -10.975 37.137 1.00 63.97 72 LEU A O 1
ATOM 552 N N . PRO A 1 73 ? -28.484 -11.846 35.384 1.00 62.41 73 PRO A N 1
ATOM 553 C CA . PRO A 1 73 ? -27.507 -12.898 35.140 1.00 62.41 73 PRO A CA 1
ATOM 554 C C . PRO A 1 73 ? -26.152 -12.273 34.780 1.00 62.41 73 PRO A C 1
ATOM 556 O O . PRO A 1 73 ? -26.013 -11.557 33.786 1.00 62.41 73 PRO A O 1
ATOM 559 N N . THR A 1 74 ? -25.141 -12.526 35.610 1.00 60.81 74 THR A N 1
ATOM 560 C CA . THR A 1 74 ? -23.757 -12.128 35.350 1.00 60.81 74 THR A CA 1
ATOM 561 C C . THR A 1 74 ? -23.212 -12.952 34.192 1.00 60.81 74 THR A C 1
ATOM 563 O O . THR A 1 74 ? -22.883 -14.122 34.354 1.00 60.81 74 THR A O 1
ATOM 566 N N . ILE A 1 75 ?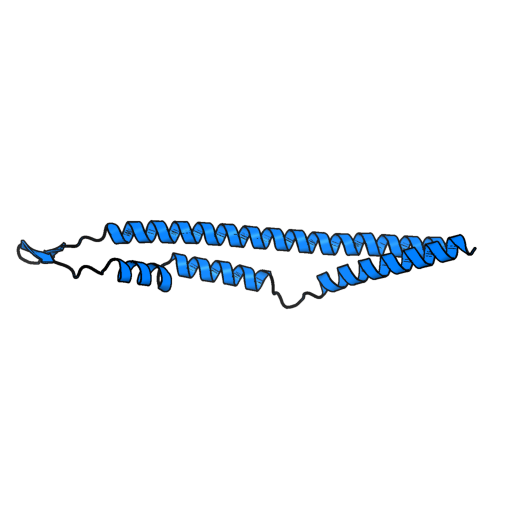 -23.120 -12.339 33.012 1.00 62.12 75 ILE A N 1
ATOM 567 C CA . ILE A 1 75 ? -22.388 -12.906 31.872 1.00 62.12 75 ILE A CA 1
ATOM 568 C C . ILE A 1 75 ? -20.940 -13.145 32.329 1.00 62.12 75 ILE A C 1
ATOM 570 O O . ILE A 1 75 ? -20.304 -12.198 32.805 1.00 62.12 75 ILE A O 1
ATOM 574 N N . SER A 1 76 ? -20.438 -14.382 32.212 1.00 61.00 76 SER A N 1
ATOM 575 C CA . SER A 1 76 ? -19.065 -14.724 32.606 1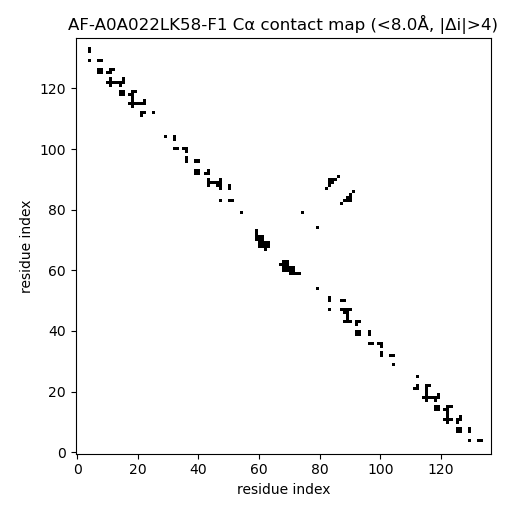.00 61.00 76 SER A CA 1
ATOM 576 C C . SER A 1 76 ? -18.044 -13.893 31.823 1.00 61.00 76 SER A C 1
ATOM 578 O O . SER A 1 76 ? -18.320 -13.417 30.716 1.00 61.00 76 SER A O 1
ATOM 580 N N . ALA A 1 77 ? -16.862 -13.686 32.405 1.00 62.81 77 ALA A N 1
ATOM 581 C CA . ALA A 1 77 ? -15.807 -12.905 31.766 1.00 62.81 77 ALA A CA 1
ATOM 582 C C . ALA A 1 77 ? -15.402 -13.502 30.404 1.00 62.81 77 ALA A C 1
ATOM 584 O O . ALA A 1 77 ? -15.262 -12.744 29.445 1.00 62.81 77 ALA A O 1
ATOM 585 N N . GLU A 1 78 ? -15.341 -14.837 30.283 1.00 60.00 78 GLU A N 1
ATOM 586 C CA . GLU A 1 78 ? -15.017 -15.495 29.008 1.00 60.00 78 GLU A CA 1
ATOM 587 C C . GLU A 1 78 ? -16.127 -15.320 27.960 1.00 60.00 78 GLU A C 1
ATOM 589 O O . GLU A 1 78 ? -15.848 -15.077 26.787 1.00 60.00 78 GLU A O 1
ATOM 594 N N . ALA A 1 79 ? -17.402 -15.374 28.366 1.00 62.16 79 ALA A N 1
ATOM 595 C CA . ALA A 1 79 ? -18.517 -15.153 27.445 1.00 62.16 79 ALA A CA 1
ATOM 596 C C . ALA A 1 79 ? -18.572 -13.694 26.956 1.00 62.16 79 ALA A C 1
ATOM 598 O O . ALA A 1 79 ? -18.922 -13.442 25.804 1.00 62.16 79 ALA A O 1
ATOM 599 N N . ARG A 1 80 ? -18.177 -12.723 27.795 1.00 60.75 80 ARG A N 1
ATOM 600 C CA . ARG A 1 80 ? -18.025 -11.321 27.370 1.00 60.75 80 ARG A CA 1
ATOM 601 C C . ARG A 1 80 ? -16.916 -11.156 26.339 1.00 60.75 80 ARG A C 1
ATOM 603 O O . ARG A 1 80 ? -17.128 -10.442 25.365 1.00 60.75 80 ARG A O 1
ATOM 610 N N . GLU A 1 81 ? -15.766 -11.797 26.526 1.00 60.06 81 GLU A N 1
ATOM 611 C CA . GLU A 1 81 ? -14.680 -11.745 25.540 1.00 60.06 81 GLU A CA 1
ATOM 612 C C . GLU A 1 81 ? -15.094 -12.375 24.209 1.00 60.06 81 GLU A C 1
ATOM 614 O O . GLU A 1 81 ? -14.933 -11.731 23.173 1.00 60.06 81 GLU A O 1
ATOM 619 N N . GLY A 1 82 ? -15.750 -13.540 24.233 1.00 60.06 82 GLY A N 1
ATOM 620 C CA . GLY A 1 82 ? -16.265 -14.184 23.020 1.00 60.06 82 GLY A CA 1
ATOM 621 C C . GLY A 1 82 ? -17.283 -13.328 22.254 1.00 60.06 82 GLY A C 1
ATOM 622 O O . GLY A 1 82 ? -17.223 -13.238 21.028 1.00 60.06 82 GLY A O 1
ATOM 623 N N . ILE A 1 83 ? -18.184 -12.630 22.957 1.00 62.03 83 ILE A N 1
ATOM 624 C CA . ILE A 1 83 ? -19.161 -11.718 22.333 1.00 62.03 83 ILE A CA 1
ATOM 625 C C . ILE A 1 83 ? -18.466 -10.486 21.736 1.00 62.03 83 ILE A C 1
ATOM 627 O O . ILE A 1 83 ? -18.795 -10.078 20.622 1.00 62.03 83 ILE A O 1
ATOM 631 N N . VAL A 1 84 ? -17.482 -9.907 22.429 1.00 60.84 84 VAL A N 1
ATOM 632 C CA . VAL A 1 84 ? -16.710 -8.758 21.922 1.00 60.84 84 VAL A CA 1
ATOM 633 C C . VAL A 1 84 ? -15.898 -9.139 20.682 1.00 60.84 84 VAL A C 1
ATOM 635 O O . VAL A 1 84 ? -15.826 -8.354 19.735 1.00 60.84 84 VAL A O 1
ATOM 638 N N . GLU A 1 85 ? -15.305 -10.332 20.665 1.00 60.41 85 GLU A N 1
ATOM 639 C CA . GLU A 1 85 ? -14.490 -10.810 19.546 1.00 60.41 85 GLU A CA 1
ATOM 640 C C . GLU A 1 85 ? -15.320 -11.224 18.328 1.00 60.41 85 GLU A C 1
ATOM 642 O O . GLU A 1 85 ? -14.901 -10.973 17.198 1.00 60.41 85 GLU A O 1
ATOM 647 N N . GLN A 1 86 ? -16.500 -11.823 18.520 1.00 59.81 86 GLN A N 1
ATOM 648 C CA . GLN A 1 86 ? -17.304 -12.339 17.405 1.00 59.81 86 GLN A CA 1
ATOM 649 C C . GLN A 1 86 ? 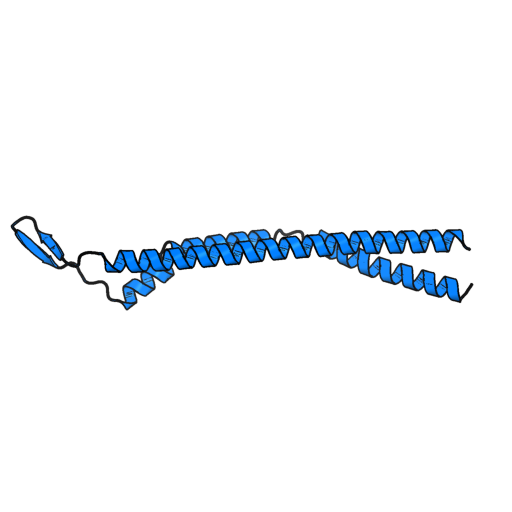-18.364 -11.354 16.890 1.00 59.81 86 GLN A C 1
ATOM 651 O O . GLN A 1 86 ? -18.590 -11.283 15.675 1.00 59.81 86 GLN A O 1
ATOM 656 N N . LEU A 1 87 ? -19.000 -10.601 17.793 1.00 61.00 87 LEU A N 1
ATOM 657 C CA . LEU A 1 87 ? -20.175 -9.755 17.531 1.00 61.00 87 LEU A CA 1
ATOM 658 C C . LEU A 1 87 ? -19.938 -8.269 17.841 1.00 61.00 87 LEU A C 1
ATOM 660 O O . LEU A 1 87 ? -20.806 -7.439 17.571 1.00 61.00 87 LEU A O 1
ATOM 664 N N . GLY A 1 88 ? -18.775 -7.915 18.393 1.00 63.22 88 GLY A N 1
ATOM 665 C CA . GLY A 1 88 ? -18.463 -6.541 18.760 1.00 63.22 88 GLY A CA 1
ATOM 666 C C . GLY A 1 88 ? -18.250 -5.614 17.551 1.00 63.22 88 GLY A C 1
ATOM 667 O O . GLY A 1 88 ? -17.789 -6.051 16.489 1.00 63.22 88 GLY A O 1
ATOM 668 N N . PRO A 1 89 ? -18.500 -4.300 17.712 1.00 64.94 89 PRO A N 1
ATOM 669 C CA . PRO A 1 89 ? -18.330 -3.300 16.651 1.00 64.94 89 PRO A CA 1
ATOM 670 C C . PRO A 1 89 ? -16.898 -3.249 16.094 1.00 64.94 89 PRO A C 1
ATOM 672 O O . PRO A 1 89 ? -16.702 -2.975 14.911 1.00 64.94 89 PRO A O 1
ATOM 675 N N . GLY A 1 90 ? -15.893 -3.592 16.905 1.00 63.44 90 GLY A N 1
ATOM 676 C CA . GLY A 1 90 ? -14.504 -3.676 16.456 1.00 63.44 90 GLY A CA 1
ATOM 677 C C . GLY A 1 90 ? -14.222 -4.840 15.498 1.00 63.44 90 GLY A C 1
ATOM 678 O O . GLY A 1 90 ? -13.464 -4.671 14.551 1.00 63.44 90 GLY A O 1
ATOM 679 N N . ALA A 1 91 ? -14.877 -5.995 15.655 1.00 66.50 91 ALA A N 1
ATOM 680 C CA . ALA A 1 91 ? -14.737 -7.107 14.708 1.00 66.50 91 ALA A CA 1
ATOM 681 C C . ALA A 1 91 ? -15.393 -6.787 13.350 1.00 66.50 91 ALA A C 1
ATOM 683 O O . ALA A 1 91 ? -14.897 -7.179 12.292 1.00 66.50 91 ALA A O 1
ATOM 684 N N . ALA A 1 92 ? -16.498 -6.033 13.360 1.00 71.94 92 ALA A N 1
ATOM 685 C CA . ALA A 1 92 ? -17.115 -5.515 12.139 1.00 71.94 92 ALA A CA 1
ATOM 686 C C . ALA A 1 92 ? -16.216 -4.478 11.439 1.00 71.94 92 ALA A C 1
ATOM 688 O O . ALA A 1 92 ? -16.046 -4.542 10.220 1.00 71.94 92 ALA A O 1
ATOM 689 N N . ALA A 1 93 ? -15.595 -3.573 12.203 1.00 71.94 93 ALA A N 1
ATOM 690 C CA . ALA A 1 93 ? -14.643 -2.593 11.684 1.00 71.94 93 ALA A CA 1
ATOM 691 C C . ALA A 1 93 ? -13.378 -3.252 11.100 1.00 71.94 93 ALA A C 1
ATOM 693 O O . ALA A 1 93 ? -12.945 -2.871 10.013 1.00 71.94 93 ALA A O 1
ATOM 694 N N . GLU A 1 94 ? -12.838 -4.292 11.747 1.00 72.69 94 GLU A N 1
ATOM 695 C CA . GLU A 1 94 ? -11.736 -5.104 11.208 1.00 72.69 94 GLU A CA 1
ATOM 696 C C . GLU A 1 94 ? -12.116 -5.762 9.882 1.00 72.69 94 GLU A C 1
ATOM 698 O O . GLU A 1 94 ? -11.388 -5.628 8.900 1.00 72.69 94 GLU A O 1
ATOM 703 N N . ARG A 1 95 ? -13.279 -6.426 9.814 1.00 76.88 95 ARG A N 1
ATOM 704 C CA . ARG A 1 95 ? -13.761 -7.050 8.571 1.00 76.88 95 ARG A CA 1
ATOM 705 C C . ARG A 1 95 ? -13.942 -6.022 7.453 1.00 76.88 95 ARG A C 1
ATOM 707 O O . ARG A 1 95 ? -13.586 -6.311 6.314 1.00 76.88 95 ARG A O 1
ATOM 714 N N . ALA A 1 96 ? -14.453 -4.830 7.760 1.00 76.75 96 ALA A N 1
ATOM 715 C CA . ALA A 1 96 ? -14.612 -3.753 6.784 1.00 76.75 96 ALA A CA 1
ATOM 716 C C . ALA A 1 96 ? -13.260 -3.208 6.291 1.00 76.75 96 ALA A C 1
ATOM 718 O O . ALA A 1 96 ? -13.081 -3.018 5.087 1.00 76.75 96 ALA A O 1
ATOM 719 N N . ALA A 1 97 ? -12.293 -3.003 7.191 1.00 74.50 97 ALA A N 1
ATOM 720 C CA . ALA A 1 97 ? -10.943 -2.564 6.839 1.00 74.50 97 ALA A CA 1
ATOM 721 C C . A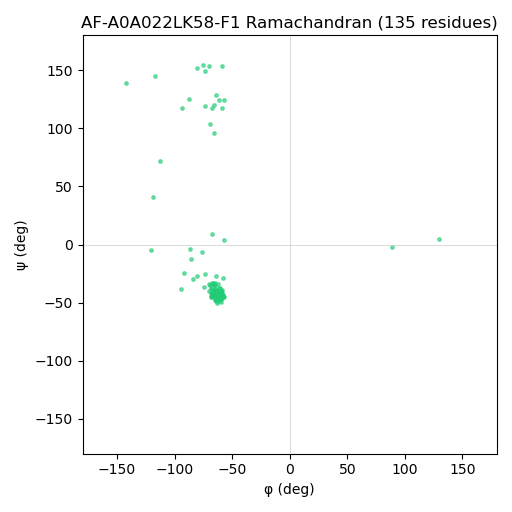LA A 1 97 ? -10.211 -3.613 5.989 1.00 74.50 97 ALA A C 1
ATOM 723 O O . ALA A 1 97 ? -9.618 -3.276 4.964 1.00 74.50 97 ALA A O 1
ATOM 724 N N . LEU A 1 98 ? -10.321 -4.890 6.364 1.00 78.62 98 LEU A N 1
ATOM 725 C CA . LEU A 1 98 ? -9.734 -6.005 5.628 1.00 78.62 98 LEU A CA 1
ATOM 726 C C . LEU A 1 98 ? -10.369 -6.147 4.243 1.00 78.62 98 LEU A C 1
ATOM 728 O O . LEU A 1 98 ? -9.660 -6.276 3.252 1.00 78.62 98 LEU A O 1
ATOM 732 N N . ARG A 1 99 ? -11.700 -6.055 4.152 1.00 81.75 99 ARG A N 1
ATOM 733 C CA . ARG A 1 99 ? -12.420 -6.083 2.876 1.00 81.75 99 ARG A CA 1
ATOM 734 C C . ARG A 1 99 ? -11.994 -4.933 1.969 1.00 81.75 99 ARG A C 1
ATOM 736 O O . ARG A 1 99 ? -11.662 -5.180 0.818 1.00 81.75 99 ARG A O 1
ATOM 743 N N . LYS A 1 100 ? -11.924 -3.707 2.493 1.00 78.50 100 LYS A N 1
ATOM 744 C CA . LYS A 1 100 ? -11.467 -2.529 1.740 1.00 78.50 100 LYS A CA 1
ATOM 745 C C . LYS A 1 100 ? -10.023 -2.682 1.258 1.00 78.50 100 LYS A C 1
ATOM 747 O O . LYS A 1 100 ? -9.698 -2.272 0.148 1.00 78.50 100 LYS A O 1
ATOM 752 N N . PHE A 1 101 ? -9.161 -3.288 2.071 1.00 74.88 101 PHE A N 1
ATOM 753 C CA . PHE A 1 101 ? -7.794 -3.604 1.676 1.00 74.88 101 PHE A CA 1
ATOM 754 C C . PHE A 1 101 ? -7.740 -4.676 0.585 1.00 74.88 101 PHE A C 1
ATOM 756 O O . PHE A 1 101 ? -7.026 -4.491 -0.394 1.00 74.88 101 PHE A O 1
ATOM 763 N N . LEU A 1 102 ? -8.511 -5.759 0.709 1.00 74.38 102 LEU A N 1
ATOM 764 C CA . LEU A 1 102 ? -8.571 -6.827 -0.291 1.00 74.38 102 LEU A CA 1
ATOM 765 C C . LEU A 1 102 ? -9.149 -6.325 -1.621 1.00 74.38 102 LEU A C 1
ATOM 767 O O . LEU A 1 102 ? -8.566 -6.573 -2.671 1.00 74.38 102 LEU A O 1
ATOM 771 N N . GLU A 1 103 ? -10.233 -5.553 -1.589 1.00 74.88 103 GLU A N 1
ATOM 772 C CA . GLU A 1 103 ? -10.802 -4.907 -2.779 1.00 74.88 103 GLU A CA 1
ATOM 773 C C . GLU A 1 103 ? -9.812 -3.904 -3.404 1.00 74.88 103 GLU A C 1
ATOM 775 O O . GLU A 1 103 ? -9.741 -3.785 -4.625 1.00 74.88 103 GLU A O 1
ATOM 780 N N . GLY A 1 104 ? -8.997 -3.227 -2.585 1.00 66.06 104 GLY A N 1
ATOM 781 C CA . GLY A 1 104 ? -7.976 -2.276 -3.034 1.00 66.06 104 GLY A CA 1
ATOM 782 C C . GLY A 1 104 ? -6.656 -2.895 -3.522 1.00 66.06 104 GLY A C 1
ATOM 783 O O . GLY A 1 104 ? -5.983 -2.281 -4.346 1.00 66.06 104 GLY A O 1
ATOM 784 N N . GLN A 1 105 ? -6.265 -4.082 -3.040 1.00 60.91 105 GLN A N 1
ATOM 785 C CA . GLN A 1 105 ? -5.059 -4.812 -3.478 1.00 60.91 105 GLN A CA 1
ATOM 786 C C . GLN A 1 105 ? -5.319 -5.802 -4.619 1.00 60.91 105 GLN A C 1
ATOM 788 O O . GLN A 1 105 ? -4.391 -6.142 -5.357 1.00 60.91 105 GLN A O 1
ATOM 793 N N . PHE A 1 106 ? -6.558 -6.279 -4.765 1.00 57.50 106 PHE A N 1
ATOM 794 C CA . PHE A 1 106 ? -6.960 -7.216 -5.813 1.00 57.50 106 PHE A CA 1
ATOM 795 C C . PHE A 1 106 ? -8.043 -6.670 -6.764 1.00 57.50 106 PHE A C 1
ATOM 797 O O . PHE A 1 106 ? -8.923 -7.442 -7.155 1.00 57.50 106 PHE A O 1
ATOM 804 N N . PRO A 1 107 ? -8.019 -5.397 -7.218 1.00 53.09 107 PRO A N 1
ATOM 805 C CA . PRO A 1 107 ? -8.780 -5.067 -8.413 1.00 53.09 107 PRO A CA 1
ATOM 806 C C . PRO A 1 107 ? -8.182 -5.923 -9.537 1.00 53.09 107 PRO A C 1
ATOM 808 O O . PRO A 1 107 ? -6.967 -5.928 -9.724 1.00 53.09 107 PRO A O 1
ATOM 811 N N . GLY A 1 108 ? -9.000 -6.721 -10.224 1.00 52.12 108 GLY A N 1
ATOM 812 C CA . GLY A 1 108 ? -8.578 -7.835 -11.093 1.00 52.12 108 GLY A CA 1
ATOM 813 C C . GLY A 1 108 ? -7.606 -7.519 -12.245 1.00 52.12 108 GLY A C 1
ATOM 814 O O . GLY A 1 108 ? -7.251 -8.419 -12.998 1.00 52.12 108 GLY A O 1
ATOM 815 N N . ASP A 1 109 ? -7.122 -6.286 -12.378 1.00 59.00 109 ASP A N 1
ATOM 816 C CA . ASP A 1 109 ? -6.239 -5.826 -13.440 1.00 59.00 109 ASP A CA 1
ATOM 817 C C . ASP A 1 109 ? -4.833 -5.466 -12.927 1.00 59.00 109 ASP A C 1
ATOM 819 O O . ASP A 1 109 ? -4.392 -4.320 -12.985 1.00 59.00 109 ASP A O 1
ATOM 823 N N . ARG A 1 110 ? -4.035 -6.481 -12.562 1.00 67.50 110 ARG A N 1
ATOM 824 C CA . ARG A 1 110 ? -2.562 -6.346 -12.415 1.00 67.50 110 ARG A CA 1
ATOM 825 C C . ARG A 1 110 ? -1.832 -6.104 -13.750 1.00 67.50 110 ARG A C 1
ATOM 827 O O . ARG A 1 110 ? -0.604 -6.157 -13.812 1.00 67.50 110 ARG A O 1
ATOM 834 N N . LYS A 1 111 ? -2.577 -5.855 -14.832 1.00 69.25 111 LYS A N 1
ATOM 835 C CA . LYS A 1 111 ? -2.070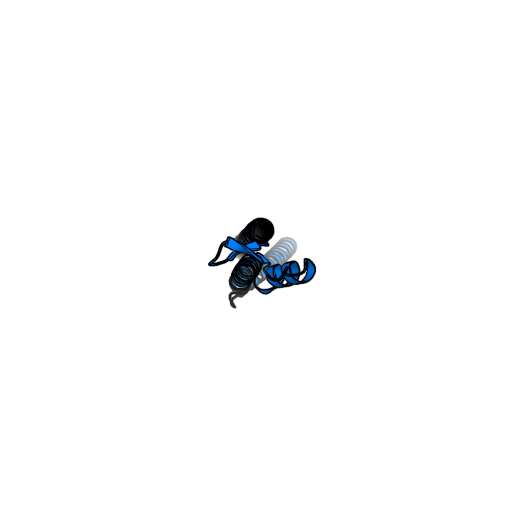 -5.680 -16.198 1.00 69.25 111 LYS A CA 1
ATOM 836 C C . LYS A 1 111 ? -1.046 -4.554 -16.266 1.00 69.25 111 LYS A C 1
ATOM 838 O O . LYS A 1 111 ? 0.017 -4.764 -16.829 1.00 69.25 111 LYS A O 1
ATOM 843 N N . PHE A 1 112 ? -1.314 -3.407 -15.641 1.00 68.88 112 PHE A N 1
ATOM 844 C CA . PHE A 1 112 ? -0.419 -2.244 -15.691 1.00 68.88 112 PHE A CA 1
ATOM 845 C C . PHE A 1 112 ? 0.906 -2.457 -14.951 1.00 68.88 112 PHE A C 1
ATOM 847 O O . PHE A 1 112 ? 1.944 -2.013 -15.439 1.00 68.88 112 PHE A O 1
ATOM 854 N N . ALA A 1 113 ? 0.893 -3.179 -13.827 1.00 69.56 113 ALA A N 1
ATOM 855 C CA . ALA A 1 113 ? 2.110 -3.537 -13.103 1.00 69.56 113 ALA A CA 1
ATOM 856 C C . ALA A 1 113 ? 3.001 -4.464 -13.948 1.00 69.56 113 ALA A C 1
ATOM 858 O O . ALA A 1 113 ? 4.190 -4.199 -14.118 1.00 69.56 113 ALA A O 1
ATOM 859 N N . TRP A 1 114 ? 2.414 -5.500 -14.558 1.00 75.38 114 TRP A N 1
ATOM 860 C CA . TRP A 1 114 ? 3.134 -6.401 -15.466 1.00 75.38 114 TRP A CA 1
ATOM 861 C C . TRP A 1 114 ? 3.610 -5.709 -16.746 1.00 75.38 114 TRP A C 1
ATOM 863 O O . TRP A 1 114 ? 4.699 -6.007 -17.229 1.00 75.38 114 TRP A O 1
ATOM 873 N N . LEU A 1 115 ? 2.840 -4.750 -17.264 1.00 77.25 115 LEU A N 1
ATOM 874 C CA . LEU A 1 115 ? 3.223 -3.933 -18.416 1.00 77.25 115 LEU A CA 1
ATOM 875 C C . LEU A 1 115 ? 4.429 -3.044 -18.078 1.00 77.25 115 LEU A C 1
ATOM 877 O O . LEU A 1 115 ? 5.361 -2.965 -18.872 1.00 77.25 115 LEU A O 1
ATOM 881 N N . GLY A 1 116 ? 4.464 -2.454 -16.877 1.00 72.75 116 GLY A N 1
ATOM 882 C CA . GLY A 1 116 ? 5.610 -1.691 -16.374 1.00 72.75 116 GLY A CA 1
ATOM 883 C C . GLY A 1 116 ? 6.874 -2.539 -16.208 1.00 72.75 116 GLY A C 1
ATOM 884 O O . GLY A 1 116 ? 7.940 -2.139 -16.675 1.00 72.75 116 GLY A O 1
ATOM 885 N N . VAL A 1 117 ? 6.752 -3.736 -15.620 1.00 78.44 117 VAL A N 1
ATOM 886 C CA . VAL A 1 117 ? 7.864 -4.701 -15.505 1.00 78.44 117 VAL A CA 1
ATOM 887 C C . VAL A 1 117 ? 8.357 -5.133 -16.889 1.00 78.44 117 VAL A C 1
ATOM 889 O O . VAL A 1 117 ? 9.561 -5.132 -17.138 1.00 78.44 117 VAL A O 1
ATOM 892 N N . GLY A 1 118 ? 7.440 -5.443 -17.810 1.00 79.81 118 GLY A N 1
ATOM 893 C CA . GLY A 1 118 ? 7.769 -5.804 -19.188 1.00 79.81 118 GLY A CA 1
ATOM 894 C C . GLY A 1 118 ? 8.501 -4.689 -19.937 1.00 79.81 118 GLY A C 1
ATOM 895 O O . GLY A 1 118 ? 9.496 -4.962 -20.606 1.00 79.81 118 GLY A O 1
ATOM 896 N N . LEU A 1 119 ? 8.073 -3.432 -19.772 1.00 78.50 119 LEU A N 1
ATOM 897 C CA . LEU A 1 119 ? 8.750 -2.267 -20.353 1.00 78.50 119 LEU A CA 1
ATOM 898 C C . LEU A 1 119 ? 10.174 -2.102 -19.805 1.00 78.50 119 LEU A C 1
ATOM 900 O O . LEU A 1 119 ? 11.098 -1.832 -20.568 1.00 78.50 119 LEU A O 1
ATOM 904 N N . LEU A 1 120 ? 10.355 -2.295 -18.497 1.00 77.25 120 LEU A N 1
ATOM 905 C CA . LEU A 1 120 ? 11.656 -2.211 -17.831 1.00 77.25 120 LEU A CA 1
ATOM 906 C C . LEU A 1 120 ? 12.623 -3.278 -18.353 1.00 77.25 120 LEU A C 1
ATOM 908 O O . LEU A 1 120 ? 13.734 -2.952 -18.769 1.00 77.25 120 LEU A O 1
ATOM 912 N N . VAL A 1 121 ? 12.184 -4.539 -18.386 1.00 83.06 121 VAL A N 1
ATOM 913 C CA . VAL A 1 121 ? 12.991 -5.657 -18.900 1.00 83.06 121 VAL A CA 1
ATOM 914 C C . VAL A 1 121 ? 13.300 -5.458 -20.384 1.00 83.06 121 VAL A C 1
ATOM 916 O O . VAL A 1 121 ? 14.455 -5.572 -20.790 1.00 83.06 121 VAL A O 1
ATOM 919 N N . GLY A 1 122 ? 12.299 -5.085 -21.186 1.00 81.44 122 GLY A N 1
ATOM 920 C CA . GLY A 1 122 ? 12.479 -4.793 -22.607 1.00 81.44 122 GLY A CA 1
ATOM 921 C C . GLY A 1 122 ? 13.469 -3.652 -22.856 1.00 81.44 122 GLY A C 1
ATOM 922 O O . GLY A 1 122 ? 14.345 -3.775 -23.710 1.00 81.44 122 GLY A O 1
ATOM 923 N N . GLY A 1 123 ? 13.393 -2.576 -22.069 1.00 74.88 123 GLY A N 1
ATOM 924 C CA . GLY A 1 123 ? 14.324 -1.449 -22.138 1.00 74.88 123 GLY A CA 1
ATOM 925 C C . GLY A 1 123 ? 15.761 -1.833 -21.777 1.00 74.88 123 GLY A C 1
ATOM 926 O O . GLY A 1 123 ? 16.693 -1.400 -22.452 1.00 74.88 123 GLY A O 1
ATOM 927 N N . ILE A 1 124 ? 15.958 -2.691 -20.768 1.00 80.31 124 ILE A N 1
ATOM 928 C CA . ILE A 1 124 ? 17.284 -3.224 -20.407 1.00 80.31 124 ILE A CA 1
ATOM 929 C C . ILE A 1 124 ? 17.874 -4.041 -21.562 1.00 80.31 124 ILE A C 1
ATOM 931 O O . ILE A 1 124 ? 19.024 -3.818 -21.938 1.00 80.31 124 ILE A O 1
ATOM 935 N N . PHE A 1 125 ? 17.091 -4.941 -22.165 1.00 81.50 125 PHE A N 1
ATOM 936 C CA . PHE A 1 125 ? 17.542 -5.731 -23.314 1.00 81.50 125 PHE A CA 1
ATOM 937 C C . PHE A 1 125 ? 17.879 -4.854 -24.523 1.00 81.50 125 PHE A C 1
ATOM 939 O O . PHE A 1 125 ? 18.934 -5.030 -25.129 1.00 81.50 125 PHE A O 1
ATOM 946 N N . ALA A 1 126 ? 17.028 -3.879 -24.851 1.00 75.75 126 ALA A N 1
ATOM 947 C CA . ALA A 1 126 ? 17.281 -2.946 -25.946 1.00 75.75 126 ALA A CA 1
ATOM 948 C C . ALA A 1 126 ? 18.563 -2.127 -25.716 1.00 75.75 126 ALA A C 1
ATOM 950 O O . ALA A 1 126 ? 19.378 -1.993 -26.628 1.00 75.75 126 ALA A O 1
ATOM 951 N N . GLY A 1 127 ? 18.780 -1.637 -24.490 1.00 73.75 127 GLY A N 1
ATOM 952 C CA . GLY A 1 127 ? 20.003 -0.926 -24.113 1.00 73.75 127 GLY A CA 1
ATOM 953 C C . GLY A 1 127 ? 21.253 -1.807 -24.183 1.00 73.75 127 GLY A C 1
ATOM 954 O O . GLY A 1 127 ? 22.290 -1.360 -24.667 1.00 73.75 127 GLY A O 1
ATOM 955 N N . TYR A 1 128 ? 21.152 -3.073 -23.768 1.00 81.69 128 TYR A N 1
ATOM 956 C CA . TYR A 1 128 ? 22.246 -4.040 -23.879 1.00 81.69 128 TYR A CA 1
ATOM 957 C C . TYR A 1 128 ? 22.625 -4.320 -25.340 1.00 81.69 128 TYR A C 1
ATOM 959 O O . TYR A 1 128 ? 23.805 -4.273 -25.688 1.00 81.69 128 TYR A O 1
ATOM 967 N N . VAL A 1 129 ? 21.635 -4.542 -26.212 1.00 80.00 129 VAL A N 1
ATOM 968 C CA . VAL A 1 129 ? 21.856 -4.749 -27.654 1.00 80.00 129 VAL A CA 1
ATOM 969 C C . VAL A 1 129 ? 22.463 -3.503 -28.301 1.00 80.00 129 VAL A C 1
ATOM 971 O O . VAL A 1 129 ? 23.409 -3.627 -29.074 1.00 80.00 129 VAL A O 1
ATOM 974 N N . ALA A 1 130 ? 21.979 -2.304 -27.956 1.00 74.06 130 ALA A N 1
ATOM 975 C CA . ALA A 1 130 ? 22.559 -1.045 -28.427 1.00 74.06 130 ALA A CA 1
ATOM 976 C C . ALA A 1 130 ? 24.039 -0.920 -28.036 1.00 74.06 130 ALA A C 1
ATOM 978 O O . ALA A 1 130 ? 24.875 -0.582 -28.871 1.00 74.06 130 ALA A O 1
ATOM 979 N N . ASN A 1 131 ? 24.367 -1.265 -26.788 1.00 81.31 131 ASN A N 1
ATOM 980 C CA . ASN A 1 131 ? 25.735 -1.218 -26.291 1.00 81.31 131 ASN A CA 1
ATOM 981 C C . ASN A 1 131 ? 26.639 -2.237 -27.007 1.00 81.31 131 ASN A C 1
ATOM 983 O O . ASN A 1 131 ? 27.735 -1.886 -27.432 1.00 81.31 131 ASN A O 1
ATOM 987 N N . MET A 1 132 ? 26.172 -3.474 -27.223 1.00 81.56 132 MET A N 1
ATOM 988 C CA . MET A 1 132 ? 26.923 -4.463 -28.011 1.00 81.56 132 MET A CA 1
ATOM 989 C C . MET A 1 132 ? 27.160 -3.997 -29.449 1.00 81.56 132 MET A C 1
ATOM 991 O O . MET A 1 132 ? 28.272 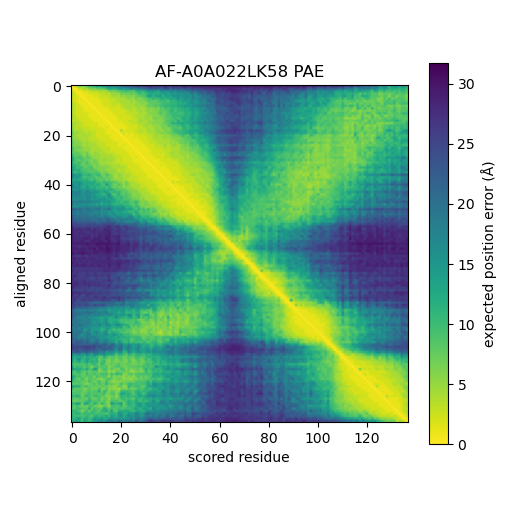-4.129 -29.952 1.00 81.56 132 MET A O 1
ATOM 995 N N . LEU A 1 133 ? 26.142 -3.428 -30.100 1.00 77.12 133 LEU A N 1
ATOM 996 C CA . LEU A 1 133 ? 26.265 -2.903 -31.460 1.00 77.12 133 LEU A CA 1
ATOM 997 C C . LEU A 1 133 ? 27.221 -1.709 -31.534 1.00 77.12 133 LEU A C 1
ATOM 999 O O . LEU A 1 133 ? 27.906 -1.560 -32.536 1.00 77.12 133 LEU A O 1
ATOM 1003 N N . SER A 1 134 ? 27.287 -0.882 -30.489 1.00 73.50 134 SER A N 1
ATOM 1004 C CA . SER A 1 134 ? 28.219 0.246 -30.419 1.00 73.50 134 SER A CA 1
ATOM 1005 C C . SER A 1 134 ? 29.668 -0.171 -30.169 1.00 73.50 134 SER A C 1
ATOM 1007 O O . SER A 1 134 ? 30.561 0.592 -30.510 1.00 73.50 134 SER A O 1
ATOM 1009 N N . VAL A 1 135 ? 29.906 -1.326 -29.541 1.00 74.81 135 VAL A N 1
ATOM 1010 C CA . VAL A 1 135 ? 31.255 -1.890 -29.349 1.00 74.81 135 VAL A CA 1
ATOM 1011 C C . VAL A 1 135 ? 31.703 -2.688 -30.578 1.00 74.81 135 VAL A C 1
ATOM 1013 O O . VAL A 1 135 ? 32.896 -2.791 -30.843 1.00 74.81 135 VAL A O 1
ATOM 1016 N N . ALA A 1 136 ? 30.756 -3.276 -31.315 1.00 67.00 136 ALA A N 1
ATOM 1017 C CA . ALA A 1 136 ? 31.025 -4.060 -32.519 1.00 67.00 136 ALA A CA 1
ATOM 1018 C C . ALA A 1 136 ? 31.133 -3.223 -33.812 1.00 67.00 136 ALA A C 1
ATOM 1020 O O . ALA A 1 136 ? 31.540 -3.772 -34.837 1.00 67.00 136 ALA A O 1
ATOM 1021 N N . ALA A 1 137 ? 30.734 -1.948 -33.778 1.00 57.28 137 ALA A N 1
ATOM 1022 C CA . ALA A 1 137 ? 30.838 -0.984 -34.878 1.00 57.28 137 ALA A CA 1
ATOM 1023 C C . ALA A 1 137 ? 32.075 -0.094 -34.719 1.00 57.28 137 ALA A C 1
ATOM 1025 O O . ALA A 1 137 ? 32.660 0.261 -35.766 1.00 57.28 137 ALA A O 1
#

Nearest PDB structures (foldseek):
  6jx6-assembly1_A  TM=5.416E-01  e=4.001E-01  Homo sapiens
  8auw-assembly1_D  TM=5.346E-01  e=1.406E+00  Homo sapiens
  6n8a-assembly1_A  TM=2.696E-01  e=7.368E+00  Escherichia coli
  6ch2-assembly1_D  TM=2.139E-01  e=9.259E+00  Salmonella enterica subsp. enterica serovar Typhimurium str. LT2

Secondary structure (DSSP, 8-state):
-HHHHHHHHHHHHHHHHHHHHHHHHHHHHHHHHHHHHHHHHHHHHHHHHHHHHHHHTS-SEEE-TTSPEEEPP---HHHHHHHHHHHSHHHHHHHHHHHHHHHHH--S-THHHHHHHHHHHHHHHHHHHHHHHHHH-

Sequence (137 aa):
MPITLYVLHSLAFFAQVVGGYLVVRETVTTLRNVHALRDGLKAAETAKQEHRESLRKIPTSVSGIGGGRISLPTISAEAREGIVEQLGPGAAAERAALRKFLEGQFPGDRKFAWLGVGLLVGGIFAGYVANMLSVAA

Radius of gyration: 30.05 Å; Cα contacts (8 Å, |Δi|>4): 107; chains: 1; bounding box: 73×23×84 Å

Mean predicted aligned error: 13.88 Å